Protein AF-A0A960DZ73-F1 (afdb_monomer_lite)

Radius of gyration: 16.52 Å; chains: 1; bounding box: 38×20×54 Å

Structure (mmCIF, N/CA/C/O backbone):
data_AF-A0A960DZ73-F1
#
_entry.id   AF-A0A960DZ73-F1
#
loop_
_atom_site.group_PDB
_atom_site.id
_atom_site.type_symbol
_atom_site.label_atom_id
_atom_site.label_alt_id
_atom_site.label_comp_id
_atom_site.label_asym_id
_atom_site.label_entity_id
_atom_site.label_seq_id
_atom_site.pdbx_PDB_ins_code
_atom_site.Cartn_x
_atom_site.Cartn_y
_atom_site.Cartn_z
_atom_site.occupancy
_atom_site.B_iso_or_equiv
_atom_site.auth_seq_id
_atom_site.auth_comp_id
_atom_site.auth_asym_id
_atom_site.auth_atom_id
_atom_site.pdbx_PDB_model_num
ATOM 1 N N . THR A 1 1 ? -20.148 3.218 30.168 1.00 50.28 1 THR A N 1
ATOM 2 C CA . THR A 1 1 ? -19.243 2.106 29.812 1.00 50.28 1 THR A CA 1
ATOM 3 C C . THR A 1 1 ? -18.186 2.668 28.894 1.00 50.28 1 THR A C 1
ATOM 5 O O . THR A 1 1 ? -18.535 3.150 27.827 1.00 50.28 1 THR A O 1
ATOM 8 N N . THR A 1 2 ? -16.930 2.729 29.330 1.00 47.78 2 THR A N 1
ATOM 9 C CA . THR A 1 2 ? -15.807 3.063 28.445 1.00 47.78 2 THR A CA 1
ATOM 10 C C . THR A 1 2 ? -15.662 1.924 27.443 1.00 47.78 2 THR A C 1
ATOM 12 O O . THR A 1 2 ? -15.436 0.783 27.838 1.00 47.78 2 THR A O 1
ATOM 15 N N . ILE A 1 3 ? -15.880 2.211 26.160 1.00 55.31 3 ILE A N 1
ATOM 16 C CA . ILE A 1 3 ? -15.595 1.252 25.091 1.00 55.31 3 ILE A CA 1
ATOM 17 C C . ILE A 1 3 ? -14.068 1.103 25.062 1.00 55.31 3 ILE A C 1
ATOM 19 O O . ILE A 1 3 ? -13.383 2.130 25.042 1.00 55.31 3 ILE A O 1
ATOM 23 N N . PRO A 1 4 ? -13.520 -0.122 25.140 1.00 58.34 4 PRO A N 1
ATOM 24 C CA . PRO A 1 4 ? -12.083 -0.312 25.029 1.00 58.34 4 PRO A CA 1
ATOM 25 C C . PRO A 1 4 ? -11.603 0.249 23.691 1.00 58.34 4 PRO A C 1
ATOM 27 O O . PRO A 1 4 ? -12.307 0.177 22.682 1.00 58.34 4 PRO A O 1
ATOM 30 N N . ALA A 1 5 ? -10.411 0.836 23.697 1.00 58.94 5 ALA A N 1
ATOM 31 C CA . ALA A 1 5 ? -9.802 1.312 22.472 1.00 58.94 5 ALA A CA 1
ATOM 32 C C . ALA A 1 5 ? -9.694 0.169 21.446 1.00 58.94 5 ALA A C 1
ATOM 34 O O . ALA A 1 5 ? -9.323 -0.940 21.838 1.00 58.94 5 ALA A O 1
ATOM 35 N N . PRO A 1 6 ? -9.997 0.414 20.158 1.00 60.09 6 PRO A N 1
ATOM 36 C CA . PRO A 1 6 ? -9.902 -0.625 19.143 1.00 60.09 6 PRO A CA 1
ATOM 37 C C . PRO A 1 6 ? -8.455 -1.112 19.046 1.00 60.09 6 PRO A C 1
ATOM 39 O O . PRO A 1 6 ? -7.539 -0.309 18.858 1.00 60.09 6 PRO A O 1
ATOM 42 N N . SER A 1 7 ? -8.253 -2.423 19.175 1.00 70.56 7 SER A N 1
ATOM 43 C CA . SER A 1 7 ? -6.958 -3.052 18.926 1.00 70.56 7 SER A CA 1
ATOM 44 C C . SER A 1 7 ? -6.949 -3.658 17.523 1.00 70.56 7 SER A C 1
ATOM 46 O O . SER A 1 7 ? -7.943 -4.233 17.075 1.00 70.56 7 SER A O 1
ATOM 48 N N . VAL A 1 8 ? -5.857 -3.467 16.782 1.00 70.31 8 VAL A N 1
ATOM 49 C CA . VAL A 1 8 ? -5.713 -3.987 15.415 1.00 70.31 8 VAL A CA 1
ATOM 50 C C . VAL A 1 8 ? -5.321 -5.460 15.489 1.00 70.31 8 VAL A C 1
ATOM 52 O O . VAL A 1 8 ? -4.366 -5.814 16.177 1.00 70.31 8 VAL A O 1
ATOM 55 N N . VAL A 1 9 ? -6.020 -6.315 14.741 1.00 70.44 9 VAL A N 1
ATOM 56 C CA . VAL A 1 9 ? -5.673 -7.742 14.617 1.00 70.44 9 VAL A CA 1
ATOM 57 C C . VAL A 1 9 ? -5.092 -8.072 13.251 1.00 70.44 9 VAL A C 1
ATOM 59 O O . VAL A 1 9 ? -4.248 -8.960 13.144 1.00 70.44 9 VAL A O 1
ATOM 62 N N . SER A 1 10 ? -5.493 -7.353 12.201 1.00 78.25 10 SER A N 1
ATOM 63 C CA . SER A 1 10 ? -4.891 -7.529 10.881 1.00 78.25 10 SER A CA 1
ATOM 64 C C . SER A 1 10 ? -4.949 -6.265 10.034 1.00 78.25 10 SER A C 1
ATOM 66 O O . SER A 1 10 ? -5.904 -5.490 10.095 1.00 78.25 10 SER A O 1
ATOM 68 N N . ALA A 1 11 ? -3.943 -6.112 9.178 1.00 81.44 11 ALA A N 1
ATOM 69 C CA . ALA A 1 11 ? -4.000 -5.255 8.009 1.00 81.44 11 ALA A CA 1
ATOM 70 C C . ALA A 1 11 ? -3.641 -6.086 6.781 1.00 81.44 11 ALA A C 1
ATOM 72 O O . ALA A 1 11 ? -2.625 -6.775 6.761 1.00 81.44 11 ALA A O 1
ATOM 73 N N . THR A 1 12 ? -4.517 -6.067 5.782 1.00 86.31 12 THR A N 1
ATOM 74 C CA . THR A 1 12 ? -4.390 -6.903 4.587 1.00 86.31 12 THR A CA 1
ATOM 75 C C . THR A 1 12 ? -4.250 -6.019 3.369 1.00 86.31 12 THR A C 1
ATOM 77 O O . THR A 1 12 ? -5.137 -5.210 3.097 1.00 86.31 12 THR A O 1
ATOM 80 N N . LEU A 1 13 ? -3.168 -6.211 2.621 1.00 84.56 1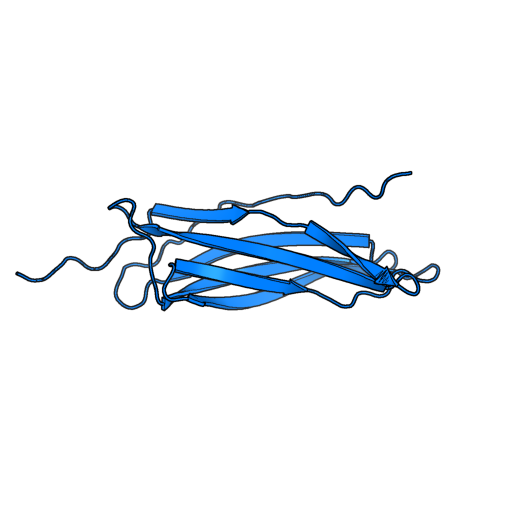3 LEU A N 1
ATOM 81 C CA . LEU A 1 13 ? -3.040 -5.702 1.266 1.00 84.56 13 LEU A CA 1
ATOM 82 C C . LEU A 1 13 ? -3.728 -6.671 0.307 1.00 84.56 13 LEU A C 1
ATOM 84 O O . LEU A 1 13 ? -3.427 -7.864 0.295 1.00 84.56 13 LEU A O 1
ATOM 88 N N . TYR A 1 14 ? -4.658 -6.166 -0.492 1.00 82.75 14 TYR A N 1
ATOM 89 C CA . TYR A 1 14 ? -5.392 -6.956 -1.467 1.00 82.75 14 TYR A CA 1
ATOM 90 C C . TYR A 1 14 ? -5.568 -6.179 -2.771 1.00 82.75 14 TYR A C 1
ATOM 92 O O . TYR A 1 14 ? -5.483 -4.952 -2.806 1.00 82.75 14 TYR A O 1
ATOM 100 N N . ASN A 1 15 ? -5.800 -6.915 -3.861 1.00 82.50 15 ASN A N 1
ATOM 101 C CA . ASN A 1 15 ? -6.079 -6.340 -5.176 1.00 82.50 15 ASN A CA 1
ATOM 102 C C . ASN A 1 15 ? -4.962 -5.417 -5.715 1.00 82.50 15 ASN A C 1
ATOM 104 O O . ASN A 1 15 ? -5.259 -4.400 -6.335 1.00 82.50 15 ASN A O 1
ATOM 108 N N . LEU A 1 16 ? -3.681 -5.757 -5.494 1.00 83.50 16 LEU A N 1
ATOM 109 C CA . LEU A 1 16 ? -2.595 -5.078 -6.208 1.00 83.50 16 LEU A CA 1
ATOM 110 C C . LEU A 1 16 ? -2.664 -5.460 -7.686 1.00 83.50 16 LEU A C 1
ATOM 112 O O . LEU A 1 16 ? -2.310 -6.574 -8.071 1.00 83.50 16 LEU A O 1
ATOM 116 N N . VAL A 1 17 ? -3.121 -4.519 -8.499 1.00 84.94 17 VAL A N 1
ATOM 117 C CA . VAL A 1 17 ? -3.281 -4.674 -9.943 1.00 84.94 17 VAL A CA 1
ATOM 118 C C . VAL A 1 17 ? -2.493 -3.598 -10.667 1.00 84.94 17 VAL A C 1
ATOM 120 O O . VAL A 1 17 ? -2.312 -2.493 -10.163 1.00 84.94 17 VAL A O 1
ATOM 123 N N . THR A 1 18 ? -2.044 -3.917 -11.874 1.00 84.31 18 THR A N 1
ATOM 124 C CA . THR A 1 18 ? -1.398 -2.952 -12.772 1.00 84.31 18 THR A CA 1
ATOM 125 C C . THR A 1 18 ? -2.271 -2.736 -13.993 1.00 84.31 18 THR A C 1
ATOM 127 O O . THR A 1 18 ? -3.024 -3.630 -14.381 1.00 84.31 18 THR A O 1
ATOM 130 N N . TYR A 1 19 ? -2.166 -1.564 -14.600 1.00 85.38 19 TYR A N 1
ATOM 131 C CA . TYR A 1 19 ? -2.870 -1.248 -15.831 1.00 85.38 19 TYR A CA 1
ATOM 132 C C . TYR A 1 19 ? -2.003 -0.364 -16.724 1.00 85.38 19 TYR A C 1
ATOM 134 O O . TYR A 1 19 ? -1.284 0.516 -16.246 1.00 85.38 19 TYR A O 1
ATOM 142 N N . ASP A 1 20 ? -2.074 -0.632 -18.025 1.00 83.81 20 ASP A N 1
ATOM 143 C CA . ASP A 1 20 ? -1.453 0.175 -19.073 1.00 83.81 20 ASP A CA 1
ATOM 144 C C . ASP A 1 20 ? -2.320 1.419 -19.300 1.00 83.81 20 ASP A C 1
ATOM 146 O O . ASP A 1 20 ? -3.510 1.311 -19.604 1.00 83.81 20 ASP A O 1
ATOM 150 N N . SER A 1 21 ? -1.740 2.602 -19.108 1.00 79.75 21 SER A N 1
ATOM 151 C CA . SER A 1 21 ? -2.408 3.882 -19.359 1.00 79.75 21 SER A CA 1
ATOM 152 C C . SER A 1 21 ? -2.239 4.359 -20.807 1.00 79.75 21 SER A C 1
ATOM 154 O O . SER A 1 21 ? -2.689 5.451 -21.160 1.00 79.75 21 SER A O 1
ATOM 156 N N . GLY A 1 22 ? -1.643 3.527 -21.664 1.00 73.94 22 GLY A N 1
ATOM 157 C CA . GLY A 1 22 ? -1.298 3.833 -23.041 1.00 73.94 22 GLY A CA 1
ATOM 158 C C . GLY A 1 22 ? 0.125 4.371 -23.160 1.00 73.94 22 GLY A C 1
ATOM 159 O O . GLY A 1 22 ? 0.764 4.771 -22.190 1.00 73.94 22 GLY A O 1
ATOM 160 N N . TYR A 1 23 ? 0.650 4.376 -24.387 1.00 80.25 23 TYR A N 1
ATOM 161 C CA . TYR A 1 23 ? 2.004 4.866 -24.689 1.00 80.25 23 TYR A CA 1
ATOM 162 C C . TYR A 1 23 ? 3.123 4.194 -23.869 1.00 80.25 23 TYR A C 1
ATOM 164 O O . TYR A 1 23 ? 4.186 4.782 -23.691 1.00 80.25 23 TYR A O 1
ATOM 172 N N . ARG A 1 24 ? 2.915 2.941 -23.426 1.00 78.62 24 ARG A N 1
ATOM 173 C CA . ARG A 1 24 ? 3.864 2.163 -22.601 1.00 78.62 24 ARG A CA 1
ATOM 174 C C . ARG A 1 24 ? 4.128 2.786 -21.225 1.00 78.62 24 ARG A C 1
ATOM 176 O O . ARG A 1 24 ? 5.170 2.529 -20.623 1.00 78.62 24 ARG A O 1
ATOM 183 N N . VAL A 1 25 ? 3.184 3.581 -20.735 1.00 84.12 25 VAL A N 1
ATOM 184 C CA . VAL A 1 25 ? 3.129 4.070 -19.360 1.00 84.12 25 VAL A CA 1
ATOM 185 C C . VAL A 1 25 ? 2.174 3.170 -18.588 1.00 84.12 25 VAL A C 1
ATOM 187 O O . VAL A 1 25 ? 1.155 2.737 -19.116 1.00 84.12 25 VAL A O 1
ATOM 190 N N . TRP A 1 26 ? 2.500 2.857 -17.339 1.00 87.38 26 TRP A N 1
ATOM 191 C CA . TRP A 1 26 ? 1.638 2.015 -16.515 1.00 87.38 26 TRP A CA 1
ATOM 192 C C . TRP A 1 26 ? 1.481 2.576 -15.109 1.00 87.38 26 TRP A C 1
ATOM 194 O O . TRP A 1 26 ? 2.287 3.372 -14.627 1.00 87.38 26 TRP A O 1
ATOM 204 N N . SER A 1 27 ? 0.420 2.145 -14.446 1.00 90.44 27 SER A N 1
ATOM 205 C CA . SER A 1 27 ? 0.116 2.482 -13.060 1.00 90.44 27 SER A CA 1
ATOM 206 C C . SER A 1 27 ? -0.264 1.226 -12.293 1.00 90.44 27 SER A C 1
ATOM 208 O O . SER A 1 27 ? -0.564 0.186 -12.885 1.00 90.44 27 SER A O 1
ATOM 210 N N . ALA A 1 28 ? -0.258 1.326 -10.968 1.00 89.19 28 ALA A N 1
ATOM 211 C CA . ALA A 1 28 ? -0.783 0.284 -10.102 1.00 89.19 28 ALA A CA 1
ATOM 212 C C . ALA A 1 28 ? -1.862 0.836 -9.180 1.00 89.19 28 ALA A C 1
ATOM 214 O O . ALA A 1 28 ? -1.836 2.013 -8.820 1.00 89.19 28 ALA A O 1
ATOM 215 N N . ARG A 1 29 ? -2.787 -0.028 -8.777 1.00 92.38 29 ARG A N 1
ATOM 216 C CA . ARG A 1 29 ? -3.765 0.257 -7.733 1.00 92.38 29 ARG A CA 1
ATOM 217 C C . ARG A 1 29 ? -3.711 -0.845 -6.693 1.00 92.38 29 ARG A C 1
ATOM 219 O O . ARG A 1 29 ? -3.573 -2.005 -7.064 1.00 92.38 29 ARG A O 1
ATOM 226 N N . ALA A 1 30 ? -3.791 -0.485 -5.420 1.00 90.75 30 ALA A N 1
ATOM 227 C CA . ALA A 1 30 ? -3.849 -1.436 -4.319 1.00 90.75 30 ALA A CA 1
ATOM 228 C C . ALA A 1 30 ? -4.882 -0.990 -3.298 1.00 90.75 30 ALA A C 1
ATOM 230 O O . ALA A 1 30 ? -5.074 0.208 -3.079 1.00 90.75 30 ALA A O 1
ATOM 231 N N . ASN A 1 31 ? -5.495 -1.963 -2.635 1.00 93.25 31 ASN A N 1
ATOM 232 C CA . ASN A 1 31 ? -6.393 -1.707 -1.530 1.00 93.25 31 ASN A CA 1
ATOM 233 C C . ASN A 1 31 ? -5.817 -2.304 -0.249 1.00 93.25 31 ASN A C 1
ATOM 235 O O . ASN A 1 31 ? -5.234 -3.389 -0.247 1.00 93.25 31 ASN A O 1
ATOM 239 N N . ILE A 1 32 ? -5.976 -1.585 0.855 1.00 91.94 32 ILE A N 1
ATOM 240 C CA . ILE A 1 32 ? -5.617 -2.069 2.188 1.00 91.94 32 ILE A CA 1
ATOM 241 C C . ILE A 1 32 ? -6.879 -2.067 3.033 1.00 91.94 32 ILE A C 1
ATOM 243 O O . ILE A 1 32 ? -7.652 -1.117 2.979 1.00 91.94 32 ILE A O 1
ATOM 247 N N . ARG A 1 33 ? -7.095 -3.123 3.814 1.00 92.50 33 ARG A N 1
ATOM 248 C CA . ARG A 1 33 ? -8.159 -3.188 4.823 1.00 92.50 33 ARG A CA 1
ATOM 249 C C . ARG A 1 33 ? -7.546 -3.389 6.195 1.00 92.50 33 ARG A C 1
ATOM 251 O O . ARG A 1 33 ? -6.720 -4.288 6.355 1.00 92.50 33 ARG A O 1
ATOM 258 N N . VAL A 1 34 ? -8.001 -2.616 7.178 1.00 89.75 34 VAL A N 1
ATOM 259 C CA . VAL A 1 34 ? -7.602 -2.756 8.585 1.00 89.75 34 VAL A CA 1
ATOM 260 C C . VAL A 1 34 ? -8.777 -3.290 9.399 1.00 89.75 34 VAL A C 1
ATOM 262 O O . VAL A 1 34 ? -9.868 -2.718 9.393 1.00 89.75 34 VAL A O 1
ATOM 265 N N . THR A 1 35 ? -8.551 -4.398 10.103 1.00 87.00 35 THR A N 1
ATOM 266 C CA . THR A 1 35 ? -9.568 -5.087 10.908 1.00 87.00 35 THR A CA 1
ATOM 267 C C . THR A 1 35 ? -9.122 -5.171 12.363 1.00 87.00 35 THR A C 1
ATOM 269 O O . THR A 1 35 ? -7.982 -5.548 12.659 1.00 87.00 35 THR A O 1
ATOM 272 N N . GLY A 1 36 ? -10.031 -4.825 13.270 1.00 83.50 36 GLY A N 1
ATOM 273 C CA . GLY A 1 36 ? -9.827 -4.914 14.708 1.00 83.50 36 GLY A CA 1
ATOM 274 C C . GLY A 1 36 ? -10.121 -6.292 15.295 1.00 83.50 36 GLY A C 1
ATOM 275 O O . GLY A 1 36 ? -10.610 -7.195 14.620 1.00 83.50 36 GLY A O 1
ATOM 276 N N . ASP A 1 37 ? -9.849 -6.432 16.585 1.00 76.88 37 ASP A N 1
ATOM 277 C CA . ASP A 1 37 ? -10.114 -7.615 17.420 1.00 76.88 37 ASP A CA 1
ATOM 278 C C . ASP A 1 37 ? -11.558 -8.116 17.430 1.00 76.88 37 ASP A C 1
ATOM 280 O O . ASP A 1 37 ? -11.805 -9.319 17.493 1.00 76.88 37 ASP A O 1
ATOM 284 N N . THR A 1 38 ? -12.517 -7.209 17.311 1.00 80.62 38 THR A N 1
ATOM 285 C CA . THR A 1 38 ? -13.946 -7.531 17.216 1.00 80.62 38 THR A CA 1
ATOM 286 C C . THR A 1 38 ? -14.377 -7.977 15.815 1.00 80.62 38 THR A C 1
ATOM 288 O O . THR A 1 38 ? -15.561 -8.214 15.582 1.00 80.62 38 THR A O 1
ATOM 291 N N . GLY A 1 39 ? -13.445 -8.062 14.857 1.00 80.62 39 GLY A N 1
ATOM 292 C CA . GLY A 1 39 ? -13.734 -8.315 13.442 1.00 80.62 39 GLY A CA 1
ATOM 293 C C . GLY A 1 39 ? -14.311 -7.101 12.703 1.00 80.62 39 GLY A C 1
ATOM 294 O O . GLY A 1 39 ? -14.541 -7.168 11.495 1.00 80.62 39 GLY A O 1
ATOM 295 N N . GLY A 1 40 ? -14.535 -5.988 13.409 1.00 88.56 40 GLY A N 1
ATOM 296 C CA . GLY A 1 40 ? -14.945 -4.716 12.829 1.00 88.56 40 GLY A CA 1
ATOM 297 C C . GLY A 1 40 ? -13.817 -4.054 12.040 1.00 88.56 40 GLY A C 1
ATOM 298 O O . GLY A 1 40 ? -12.633 -4.243 12.326 1.00 88.56 40 GLY A O 1
ATOM 299 N N . ARG A 1 41 ? -14.186 -3.256 11.040 1.00 91.38 41 ARG A N 1
ATOM 300 C CA . ARG A 1 41 ? -13.234 -2.434 10.284 1.00 91.38 41 ARG A CA 1
ATOM 301 C C . ARG A 1 41 ? -12.901 -1.176 11.084 1.00 91.38 41 ARG A C 1
ATOM 303 O O . ARG A 1 41 ? -13.779 -0.643 11.761 1.00 91.38 41 ARG A O 1
ATOM 310 N N . ILE A 1 42 ? -11.649 -0.726 11.036 1.00 88.62 42 ILE A N 1
ATOM 311 C CA . ILE A 1 42 ? -11.191 0.421 11.833 1.00 88.62 42 ILE A CA 1
ATOM 312 C C . ILE A 1 42 ? -11.079 1.648 10.935 1.00 88.62 42 ILE A C 1
ATOM 314 O O . ILE A 1 42 ? -10.199 1.696 10.085 1.00 88.62 42 ILE A O 1
ATOM 318 N N . GLU A 1 43 ? -11.942 2.636 11.152 1.00 92.25 43 GLU A N 1
ATOM 319 C CA . GLU A 1 43 ? -11.832 3.970 10.556 1.00 92.25 43 GLU A CA 1
ATOM 320 C C . GLU A 1 43 ? -10.689 4.776 11.199 1.00 92.25 43 GLU A C 1
ATOM 322 O O . GLU A 1 43 ? -10.412 4.659 12.397 1.00 92.25 43 GLU A O 1
ATOM 327 N N . GLY A 1 44 ? -10.028 5.624 10.405 1.00 91.31 44 GLY A N 1
ATOM 328 C CA . GLY A 1 44 ? -8.998 6.548 10.879 1.00 91.31 44 GLY A CA 1
ATOM 329 C C . GLY A 1 44 ? -7.649 5.931 11.284 1.00 91.31 44 GLY A C 1
ATOM 330 O O . GLY A 1 44 ? -6.783 6.672 11.753 1.00 91.31 44 GLY A O 1
ATOM 331 N N . ALA A 1 45 ? -7.432 4.624 11.119 1.00 89.94 45 ALA A N 1
ATOM 332 C CA . ALA A 1 45 ? -6.145 3.989 11.386 1.00 89.94 45 ALA A CA 1
ATOM 333 C C . ALA A 1 45 ? -5.068 4.474 10.408 1.00 89.94 45 ALA A C 1
ATOM 335 O O . ALA A 1 45 ? -5.265 4.470 9.194 1.00 89.94 45 ALA A O 1
ATOM 336 N N . TRP A 1 46 ? -3.914 4.858 10.948 1.00 91.75 46 TRP A N 1
ATOM 337 C CA . TRP A 1 46 ? -2.724 5.215 10.188 1.00 91.75 46 TRP A CA 1
ATOM 338 C C . TRP A 1 46 ? -1.926 3.964 9.835 1.00 91.75 46 TRP A C 1
ATOM 340 O O . TRP A 1 46 ? -1.637 3.150 10.701 1.00 91.75 46 TRP A O 1
ATOM 350 N N . VAL A 1 47 ? -1.541 3.807 8.576 1.00 90.19 47 VAL A N 1
ATOM 351 C CA . VAL A 1 47 ? -0.796 2.662 8.051 1.00 90.19 47 VAL A CA 1
ATOM 352 C C . VAL A 1 47 ? 0.500 3.164 7.429 1.00 90.19 47 VAL A C 1
ATOM 354 O O . VAL A 1 47 ? 0.461 3.970 6.500 1.00 90.19 47 VAL A O 1
ATOM 357 N N . LEU A 1 48 ? 1.643 2.683 7.922 1.00 89.38 48 LEU A N 1
ATOM 358 C CA . LEU A 1 48 ? 2.945 2.924 7.306 1.00 89.38 48 LEU A CA 1
ATOM 359 C C . LEU A 1 48 ? 3.176 1.879 6.220 1.00 89.38 48 LEU A C 1
ATOM 361 O O . LEU A 1 48 ? 3.323 0.692 6.525 1.00 89.38 48 LEU A O 1
ATOM 365 N N . LEU A 1 49 ? 3.256 2.325 4.973 1.00 90.44 49 LEU A N 1
ATOM 366 C CA . LEU A 1 49 ? 3.482 1.477 3.811 1.00 90.44 49 LEU A CA 1
ATOM 367 C C . LEU A 1 49 ? 4.851 1.784 3.195 1.00 90.44 49 LEU A C 1
ATOM 369 O O . LEU A 1 49 ? 5.151 2.942 2.908 1.00 90.44 49 LEU A O 1
ATOM 373 N N . THR A 1 50 ? 5.664 0.754 2.951 1.00 89.75 50 THR A N 1
ATOM 374 C CA . THR A 1 50 ? 6.805 0.867 2.034 1.00 89.75 50 THR A CA 1
ATOM 375 C C . THR A 1 50 ? 6.379 0.475 0.630 1.00 89.75 50 THR A C 1
ATOM 377 O O . THR A 1 50 ? 5.866 -0.624 0.417 1.00 89.75 50 THR A O 1
ATOM 380 N N . THR A 1 51 ? 6.660 1.342 -0.335 1.00 90.94 51 THR A N 1
ATOM 381 C CA . THR A 1 51 ? 6.507 1.062 -1.762 1.00 90.94 51 THR A CA 1
ATOM 382 C C . THR A 1 51 ? 7.873 0.856 -2.384 1.00 90.94 51 THR A C 1
ATOM 384 O O . THR A 1 51 ? 8.720 1.737 -2.302 1.00 90.94 51 THR A O 1
ATOM 387 N N . TYR A 1 52 ? 8.085 -0.279 -3.040 1.00 90.69 52 TYR A N 1
ATOM 388 C CA . TYR A 1 52 ? 9.283 -0.565 -3.816 1.00 90.69 52 TYR A CA 1
ATOM 389 C C . TYR A 1 52 ? 8.942 -0.650 -5.296 1.00 90.69 52 TYR A C 1
ATOM 391 O O . TYR A 1 52 ? 8.076 -1.426 -5.688 1.00 90.69 52 TYR A O 1
ATOM 399 N N . VAL A 1 53 ? 9.663 0.080 -6.140 1.00 90.69 53 VAL A N 1
ATOM 400 C CA . VAL A 1 53 ? 9.508 0.016 -7.597 1.00 90.69 53 VAL A CA 1
ATOM 401 C C . VAL A 1 53 ? 10.834 -0.398 -8.221 1.00 90.69 53 VAL A C 1
ATOM 403 O O . VAL A 1 53 ? 11.884 0.150 -7.889 1.00 90.69 53 VAL A O 1
ATOM 406 N N . TYR A 1 54 ? 10.810 -1.389 -9.111 1.00 89.94 54 TYR A N 1
ATOM 407 C CA . TYR A 1 54 ? 12.010 -1.866 -9.794 1.00 89.94 54 TYR A CA 1
ATOM 408 C C . TYR A 1 54 ? 12.238 -1.098 -11.095 1.00 89.94 54 TYR A C 1
ATOM 410 O O . TYR A 1 54 ? 11.428 -1.191 -12.025 1.00 89.94 54 TYR A O 1
ATOM 418 N N . HIS A 1 55 ? 13.375 -0.413 -11.172 1.00 90.75 55 HIS A N 1
ATOM 419 C CA . HIS A 1 55 ? 13.891 0.240 -12.368 1.00 90.75 55 HIS A CA 1
ATOM 420 C C . HIS A 1 55 ? 15.059 -0.569 -12.949 1.00 90.75 55 HIS A C 1
ATOM 422 O O . HIS A 1 55 ? 16.007 -0.893 -12.234 1.00 90.75 55 HIS A O 1
ATOM 428 N N . THR A 1 56 ? 15.050 -0.865 -14.252 1.00 87.25 56 THR A N 1
ATOM 429 C CA . THR A 1 56 ? 16.056 -1.749 -14.882 1.00 87.25 56 THR A CA 1
ATOM 430 C C . THR A 1 56 ? 17.500 -1.256 -14.762 1.00 87.25 56 THR A C 1
ATOM 432 O O . THR A 1 56 ? 18.414 -2.070 -14.833 1.00 87.25 56 THR A O 1
ATOM 435 N N . GLN A 1 57 ? 17.722 0.050 -14.570 1.00 91.56 57 GLN A N 1
ATOM 436 C CA . GLN A 1 57 ? 19.062 0.617 -14.364 1.00 91.56 57 GLN A CA 1
ATOM 437 C C . GLN A 1 57 ? 19.505 0.643 -12.901 1.00 91.56 57 GLN A C 1
ATOM 439 O O . GLN A 1 57 ? 20.686 0.488 -12.611 1.00 91.56 57 GLN A O 1
ATOM 444 N N . TYR A 1 58 ? 18.568 0.929 -11.996 1.00 90.00 58 TYR A N 1
ATOM 445 C CA . TYR A 1 58 ? 18.878 1.342 -10.623 1.00 90.00 58 TYR A CA 1
ATOM 446 C C . TYR A 1 58 ? 18.464 0.295 -9.587 1.00 90.00 58 TYR A C 1
ATOM 448 O O . TYR A 1 58 ? 18.754 0.454 -8.406 1.00 90.00 58 TYR A O 1
ATOM 456 N N . GLY A 1 59 ? 17.807 -0.785 -10.017 1.00 92.44 59 GLY A N 1
ATOM 457 C CA . GLY A 1 59 ? 17.274 -1.803 -9.127 1.00 92.44 59 GLY A CA 1
ATOM 458 C C . GLY A 1 59 ? 16.008 -1.336 -8.410 1.00 92.44 59 GLY A C 1
ATOM 459 O O . GLY A 1 59 ? 15.206 -0.580 -8.960 1.00 92.44 59 GLY A O 1
ATOM 460 N N . TRP A 1 60 ? 15.814 -1.829 -7.188 1.00 90.81 60 TRP A N 1
ATOM 461 C CA . TRP A 1 60 ? 14.673 -1.475 -6.346 1.00 90.81 60 TRP A CA 1
ATOM 462 C C . TRP A 1 60 ? 14.847 -0.092 -5.718 1.00 90.81 60 TRP A C 1
ATOM 464 O O . TRP A 1 60 ? 15.848 0.178 -5.059 1.00 90.81 60 TRP A O 1
ATOM 474 N N . GLN A 1 61 ? 13.839 0.758 -5.884 1.00 91.19 61 GLN A N 1
ATOM 475 C CA . GLN A 1 61 ? 13.733 2.071 -5.252 1.00 91.19 61 GLN A CA 1
ATOM 476 C C . GLN A 1 61 ? 12.580 2.036 -4.249 1.00 91.19 61 GLN A C 1
ATOM 478 O O . GLN A 1 61 ? 11.476 1.668 -4.635 1.00 91.19 61 GLN A O 1
ATOM 483 N N . GLY A 1 62 ? 12.843 2.370 -2.982 1.00 89.06 62 GLY A N 1
ATOM 484 C CA . GLY A 1 62 ? 11.863 2.315 -1.892 1.00 89.06 62 GLY A CA 1
ATOM 485 C C . GLY A 1 62 ? 11.435 3.701 -1.398 1.00 89.06 62 GLY A C 1
ATOM 486 O O . GLY A 1 62 ? 12.289 4.573 -1.247 1.00 89.06 62 GLY A O 1
ATOM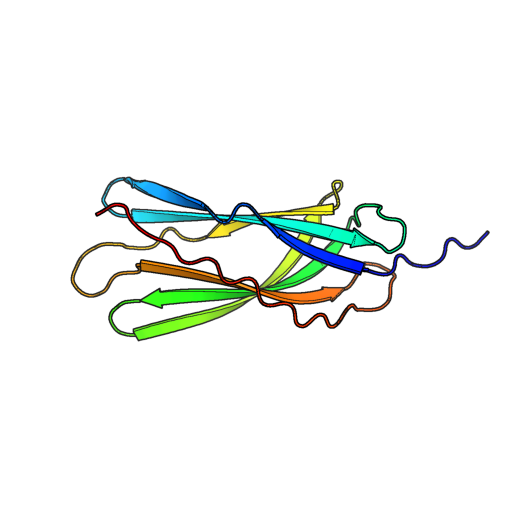 487 N N . SER A 1 63 ? 10.151 3.890 -1.092 1.00 91.38 63 SER A N 1
ATOM 488 C CA . SER A 1 63 ? 9.621 5.038 -0.336 1.00 91.38 63 SER A CA 1
ATOM 489 C C . SER A 1 63 ? 8.760 4.562 0.831 1.00 91.38 63 SER A C 1
ATOM 491 O O . SER A 1 63 ? 8.173 3.486 0.759 1.00 91.38 63 SER A O 1
ATOM 493 N N . ASN A 1 64 ? 8.700 5.352 1.904 1.00 91.06 64 ASN A N 1
ATOM 494 C CA . ASN A 1 64 ? 7.876 5.084 3.081 1.00 91.06 64 ASN A CA 1
ATOM 495 C C . ASN A 1 64 ? 6.866 6.208 3.250 1.00 91.06 64 ASN A C 1
ATOM 497 O O . ASN A 1 64 ? 7.273 7.352 3.441 1.00 91.06 64 ASN A O 1
ATOM 501 N N . ASP A 1 65 ? 5.583 5.867 3.262 1.00 94.19 65 ASP A N 1
ATOM 502 C CA . ASP A 1 65 ? 4.500 6.841 3.324 1.00 94.19 65 ASP A CA 1
ATOM 503 C C . ASP A 1 65 ? 3.412 6.383 4.305 1.00 94.19 65 ASP A C 1
ATOM 505 O O . ASP A 1 65 ? 3.159 5.186 4.478 1.00 94.19 65 ASP A O 1
ATOM 509 N N . TRP A 1 66 ? 2.792 7.350 4.983 1.00 93.12 66 TRP A N 1
ATOM 510 C CA . TRP A 1 66 ? 1.681 7.116 5.903 1.00 93.12 66 TRP A CA 1
ATOM 511 C C . TRP A 1 66 ? 0.351 7.383 5.206 1.00 93.12 66 TRP A C 1
ATOM 513 O O . TRP A 1 66 ? 0.152 8.441 4.612 1.00 93.12 66 TRP A O 1
ATOM 523 N N . TYR A 1 67 ? -0.580 6.448 5.352 1.00 94.31 67 TYR A N 1
ATOM 524 C CA . TYR A 1 67 ? -1.930 6.537 4.806 1.00 94.31 67 TYR A CA 1
ATOM 525 C C . TYR A 1 67 ? -2.958 6.323 5.907 1.00 94.31 67 TYR A C 1
ATOM 527 O O . TYR A 1 67 ? -2.667 5.653 6.892 1.00 94.31 67 TYR A O 1
ATOM 535 N N . GLN A 1 68 ? -4.159 6.868 5.744 1.00 95.31 68 GLN A N 1
ATOM 536 C CA . GLN A 1 68 ? -5.225 6.732 6.730 1.00 95.31 68 GLN A CA 1
ATOM 537 C C . GLN A 1 68 ? -6.424 6.001 6.126 1.00 95.31 68 GLN A C 1
ATOM 539 O O . GLN A 1 68 ? -6.813 6.288 4.996 1.00 95.31 68 GLN A O 1
ATOM 544 N N . THR A 1 69 ? -7.000 5.057 6.870 1.00 95.44 69 THR A N 1
ATOM 545 C CA . THR A 1 69 ? -8.224 4.354 6.463 1.00 95.44 69 THR A CA 1
ATOM 546 C C . THR A 1 69 ? -9.440 5.275 6.464 1.00 95.44 69 THR A C 1
ATOM 548 O O . THR A 1 69 ? -9.620 6.063 7.397 1.00 95.44 69 THR A O 1
ATOM 551 N N . ASP A 1 70 ? -10.310 5.100 5.476 1.00 96.69 70 ASP A N 1
ATOM 552 C CA . ASP A 1 70 ? -11.600 5.775 5.355 1.00 96.69 70 ASP A CA 1
ATOM 553 C C . ASP A 1 70 ? -12.661 5.243 6.345 1.00 96.69 70 ASP A C 1
ATOM 555 O O . ASP A 1 70 ? -12.385 4.405 7.209 1.00 96.69 70 ASP A O 1
ATOM 559 N N . SER A 1 71 ? -13.905 5.714 6.198 1.00 95.06 71 SER A N 1
ATOM 560 C CA . SER A 1 71 ? -15.060 5.278 7.005 1.00 95.06 71 SER A CA 1
ATOM 561 C C . SER A 1 71 ? -15.423 3.796 6.844 1.00 95.06 71 SER A C 1
ATOM 563 O O . SER A 1 71 ? -16.115 3.230 7.689 1.00 95.06 71 SER A O 1
ATOM 565 N N . ASN A 1 72 ? -14.931 3.134 5.795 1.00 95.38 72 ASN A N 1
ATOM 566 C CA . ASN A 1 72 ? -15.067 1.696 5.599 1.00 95.38 72 ASN A CA 1
ATOM 567 C C . ASN A 1 72 ? -13.869 0.918 6.157 1.00 95.38 72 ASN A C 1
ATOM 569 O O . ASN A 1 72 ? -13.818 -0.296 5.964 1.00 95.38 72 ASN A O 1
ATOM 573 N N . GLY A 1 73 ? -12.912 1.573 6.820 1.00 93.69 73 GLY A N 1
ATOM 574 C CA . GLY A 1 73 ? -11.672 0.971 7.307 1.00 93.69 73 GLY A CA 1
ATOM 575 C C . GLY A 1 73 ? -10.745 0.494 6.187 1.00 93.69 73 GLY A C 1
ATOM 576 O O . GLY A 1 73 ? -10.021 -0.496 6.354 1.00 93.69 73 GLY A O 1
ATOM 577 N N . GLU A 1 74 ? -10.805 1.156 5.030 1.00 96.00 74 GLU A N 1
ATOM 578 C CA . GLU A 1 74 ? -10.036 0.809 3.840 1.00 96.00 74 GLU A CA 1
ATOM 579 C C . GLU A 1 74 ? -9.192 1.983 3.332 1.00 96.00 74 GLU A C 1
ATOM 581 O O . GLU A 1 74 ? -9.456 3.148 3.614 1.00 96.00 74 GLU A O 1
ATOM 586 N N . ILE A 1 75 ? -8.133 1.663 2.593 1.00 95.56 75 ILE A N 1
ATOM 587 C CA . ILE A 1 75 ? -7.272 2.625 1.902 1.00 95.56 75 ILE A CA 1
ATOM 588 C C . ILE A 1 75 ? -7.253 2.226 0.432 1.00 95.56 75 ILE A C 1
ATOM 590 O O . ILE A 1 75 ? -7.038 1.055 0.111 1.00 95.56 75 ILE A O 1
ATOM 594 N N . ASP A 1 76 ? -7.460 3.195 -0.452 1.00 95.69 76 ASP A N 1
ATOM 595 C CA . ASP A 1 76 ? -7.365 3.029 -1.898 1.00 95.69 76 ASP A CA 1
ATOM 596 C C . ASP A 1 76 ? -6.172 3.826 -2.424 1.00 95.69 76 ASP A C 1
ATOM 598 O O . ASP A 1 76 ? -6.112 5.047 -2.279 1.00 95.69 76 ASP A O 1
ATOM 602 N N . LEU A 1 77 ? -5.195 3.120 -2.987 1.00 94.19 77 LEU A N 1
ATOM 603 C CA . LEU A 1 77 ? -3.905 3.684 -3.361 1.00 94.19 77 LEU A CA 1
ATOM 604 C C . LEU A 1 77 ? -3.694 3.571 -4.858 1.00 94.19 77 LEU A C 1
ATOM 606 O O . LEU A 1 77 ? -3.873 2.497 -5.429 1.00 94.19 77 LEU A O 1
ATOM 610 N N . GLN A 1 78 ? -3.236 4.661 -5.466 1.00 93.19 78 GLN A N 1
ATOM 611 C CA . GLN A 1 78 ? -2.773 4.688 -6.844 1.00 93.19 78 GLN A CA 1
ATOM 612 C C . GLN A 1 78 ? -1.279 5.013 -6.883 1.00 93.19 78 GLN A C 1
ATOM 614 O O . GLN A 1 78 ? -0.817 5.946 -6.229 1.00 93.19 78 GLN A O 1
ATOM 619 N N . PHE A 1 79 ? -0.543 4.255 -7.690 1.00 89.38 79 PHE A N 1
ATOM 620 C CA . PHE A 1 79 ? 0.895 4.385 -7.882 1.00 89.38 79 PHE A CA 1
ATOM 621 C C . PHE A 1 79 ? 1.236 4.650 -9.351 1.00 89.38 79 PHE A C 1
ATOM 623 O O . PHE A 1 79 ? 0.552 4.181 -10.270 1.00 89.38 79 PHE A O 1
ATOM 630 N N . GLY A 1 80 ? 2.330 5.377 -9.568 1.00 89.19 80 GLY A N 1
ATOM 631 C CA . GLY A 1 80 ? 2.735 5.864 -10.883 1.00 89.19 80 GLY A CA 1
ATOM 632 C C . GLY A 1 80 ? 2.086 7.211 -11.243 1.00 89.19 80 GLY A C 1
ATOM 633 O O . GLY A 1 80 ? 1.609 7.915 -10.353 1.00 89.19 80 GLY A O 1
ATOM 634 N N . PRO A 1 81 ? 2.055 7.590 -12.533 1.00 90.25 81 PRO A N 1
ATOM 635 C CA . PRO A 1 81 ? 2.487 6.800 -13.689 1.00 90.25 81 PRO A CA 1
ATOM 636 C C . PRO A 1 81 ? 3.977 6.438 -13.660 1.00 90.25 81 PRO A C 1
ATOM 638 O O . PRO A 1 81 ? 4.805 7.205 -13.175 1.00 90.25 81 PRO A O 1
ATOM 641 N N . TYR A 1 82 ? 4.309 5.269 -14.204 1.00 88.31 82 TYR A N 1
ATOM 642 C CA . TYR A 1 82 ? 5.673 4.779 -14.363 1.00 88.31 82 TYR A CA 1
ATOM 643 C C . TYR A 1 82 ? 6.029 4.641 -15.841 1.00 88.31 82 TYR A C 1
ATOM 645 O O . TYR A 1 82 ? 5.279 4.046 -16.618 1.00 88.31 82 TYR A O 1
ATOM 653 N N . ASP A 1 83 ? 7.195 5.167 -16.218 1.00 86.06 83 ASP A N 1
ATOM 654 C CA . ASP A 1 83 ? 7.708 5.037 -17.579 1.00 86.06 83 ASP A CA 1
ATOM 655 C C . ASP A 1 83 ? 8.202 3.603 -17.843 1.00 86.06 83 ASP A C 1
ATOM 657 O O .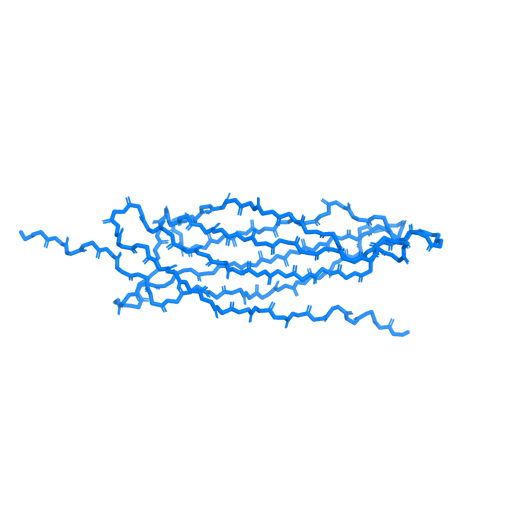 ASP A 1 83 ? 9.126 3.099 -17.193 1.00 86.06 83 ASP A O 1
ATOM 661 N N . GLY A 1 84 ? 7.555 2.932 -18.797 1.00 78.94 84 GLY A N 1
ATOM 662 C CA . GLY A 1 84 ? 7.910 1.607 -19.290 1.00 78.94 84 GLY A CA 1
ATOM 663 C C . GLY A 1 84 ? 8.819 1.621 -20.530 1.00 78.94 84 GLY A C 1
ATOM 664 O O . GLY A 1 84 ? 9.057 0.554 -21.107 1.00 78.94 84 GLY A O 1
ATOM 665 N N . TYR A 1 85 ? 9.311 2.780 -20.984 1.00 79.44 85 TYR A N 1
ATOM 666 C CA . TYR A 1 85 ? 10.037 2.933 -22.248 1.00 79.44 85 TYR A CA 1
ATOM 667 C C . TYR A 1 85 ? 11.565 2.784 -22.141 1.00 79.44 85 TYR A C 1
ATOM 669 O O . TYR A 1 85 ? 12.198 3.091 -21.138 1.00 79.44 85 TYR A O 1
ATOM 677 N N . GLY A 1 86 ? 12.191 2.328 -23.233 1.00 66.38 86 GLY A N 1
ATOM 678 C CA . GLY A 1 86 ? 13.651 2.282 -23.366 1.00 66.38 86 GLY A CA 1
ATOM 679 C C . GLY A 1 86 ? 14.355 1.242 -22.482 1.00 66.38 86 GLY A C 1
ATOM 680 O O . GLY A 1 86 ? 13.744 0.341 -21.900 1.00 66.38 86 GLY A O 1
ATOM 681 N N . SER A 1 87 ? 15.687 1.324 -22.431 1.00 75.19 87 SER A N 1
ATOM 682 C CA . SER A 1 87 ? 16.543 0.412 -21.648 1.00 75.19 87 SER A CA 1
ATOM 683 C C . SER A 1 87 ? 16.474 0.668 -20.137 1.00 75.19 87 SER A C 1
ATOM 685 O O . SER A 1 87 ? 16.871 -0.189 -19.345 1.00 75.19 87 SER A O 1
ATOM 687 N N . TYR A 1 88 ? 15.938 1.823 -19.747 1.00 80.94 88 TYR A N 1
ATOM 688 C CA . TYR A 1 88 ? 15.852 2.331 -18.385 1.00 80.94 88 TYR A CA 1
ATOM 689 C C . TYR A 1 88 ? 14.380 2.564 -18.061 1.00 80.94 88 TYR A C 1
ATOM 691 O O . TYR A 1 88 ? 13.841 3.630 -18.323 1.00 80.94 88 TYR A O 1
ATOM 699 N N . ARG A 1 89 ? 13.721 1.498 -17.601 1.00 82.06 89 ARG A N 1
ATOM 700 C CA . ARG A 1 89 ? 12.269 1.444 -17.434 1.00 82.06 89 ARG A CA 1
ATOM 701 C C . ARG A 1 89 ? 11.865 0.827 -16.113 1.00 82.06 89 ARG A C 1
ATOM 703 O O . ARG A 1 89 ? 12.566 -0.039 -15.579 1.00 82.06 89 ARG A O 1
ATOM 710 N N . TYR A 1 90 ? 10.689 1.202 -15.642 1.00 85.75 90 TYR A N 1
ATOM 711 C CA . TYR A 1 90 ? 10.042 0.568 -14.506 1.00 85.75 90 TYR A CA 1
ATOM 712 C C . TYR A 1 90 ? 9.295 -0.690 -14.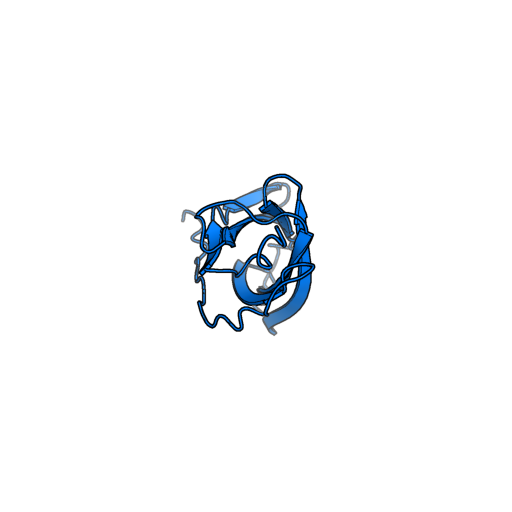939 1.00 85.75 90 TYR A C 1
ATOM 714 O O . TYR A 1 90 ? 8.614 -0.697 -15.965 1.00 85.75 90 TYR A O 1
ATOM 722 N N . ARG A 1 91 ? 9.424 -1.767 -14.158 1.00 81.81 91 ARG A N 1
ATOM 723 C CA . ARG A 1 91 ? 8.781 -3.054 -14.480 1.00 81.81 91 ARG A CA 1
ATOM 724 C C . ARG A 1 91 ? 8.005 -3.698 -13.349 1.00 81.81 91 ARG A C 1
ATOM 726 O O . ARG A 1 91 ? 7.241 -4.605 -13.619 1.00 81.81 91 ARG A O 1
ATOM 733 N N . ARG A 1 92 ? 8.271 -3.367 -12.090 1.00 84.31 92 ARG A N 1
ATOM 734 C CA . ARG A 1 92 ? 7.669 -4.090 -10.960 1.00 84.31 92 ARG A CA 1
ATOM 735 C C . ARG A 1 92 ? 7.370 -3.121 -9.842 1.00 84.31 92 ARG A C 1
ATOM 737 O O . ARG A 1 92 ? 8.118 -2.164 -9.665 1.00 84.31 92 ARG A O 1
ATOM 744 N N . ILE A 1 93 ? 6.325 -3.414 -9.085 1.00 86.56 93 ILE A N 1
ATOM 745 C CA . ILE A 1 93 ? 5.998 -2.744 -7.835 1.00 86.56 93 ILE A CA 1
ATOM 746 C C . ILE A 1 93 ? 5.772 -3.810 -6.763 1.00 86.56 93 ILE A C 1
ATOM 748 O O . ILE A 1 93 ? 5.179 -4.849 -7.034 1.00 86.56 93 ILE A O 1
ATOM 752 N N . TYR A 1 94 ? 6.285 -3.557 -5.568 1.00 86.62 94 TYR A N 1
ATOM 753 C CA . TYR A 1 94 ? 6.124 -4.364 -4.368 1.00 86.62 94 TYR A CA 1
ATOM 754 C C . TYR A 1 94 ? 5.702 -3.430 -3.233 1.00 86.62 94 TYR A C 1
ATOM 756 O O . TYR A 1 94 ? 6.208 -2.315 -3.132 1.00 86.62 94 TYR A O 1
ATOM 764 N N . LEU A 1 95 ? 4.760 -3.864 -2.400 1.00 88.94 95 LEU A N 1
ATOM 765 C CA . LEU A 1 95 ? 4.181 -3.058 -1.329 1.00 88.94 95 LEU A CA 1
ATOM 766 C C . LEU A 1 95 ? 4.268 -3.828 -0.012 1.00 88.94 95 LEU A C 1
ATOM 768 O O . LEU A 1 95 ? 3.941 -5.012 0.037 1.00 88.94 95 LEU A O 1
ATOM 772 N N . GLN A 1 96 ? 4.674 -3.156 1.060 1.00 86.00 96 GLN A N 1
ATOM 773 C CA . GLN A 1 96 ? 4.827 -3.757 2.381 1.00 86.00 96 GLN A CA 1
ATOM 774 C C . GLN A 1 96 ? 4.191 -2.882 3.453 1.00 86.00 96 GLN A C 1
ATOM 776 O O . GLN A 1 96 ? 4.588 -1.734 3.633 1.00 86.00 96 GLN A O 1
ATOM 781 N N . ILE A 1 97 ? 3.238 -3.432 4.203 1.00 87.12 97 ILE A N 1
ATOM 782 C CA . ILE A 1 97 ? 2.701 -2.783 5.402 1.00 87.12 97 ILE A CA 1
ATOM 783 C C . ILE A 1 97 ? 3.693 -3.014 6.545 1.00 87.12 97 ILE A C 1
ATOM 785 O O . ILE A 1 97 ? 4.000 -4.158 6.865 1.00 87.12 97 ILE A O 1
ATOM 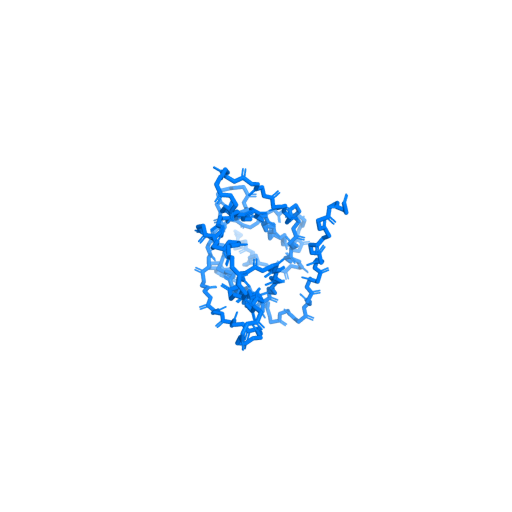789 N N . ASN A 1 98 ? 4.203 -1.942 7.150 1.00 81.56 98 ASN A N 1
ATOM 790 C CA . ASN A 1 98 ? 5.190 -2.034 8.234 1.00 81.56 98 ASN A CA 1
ATOM 791 C C . ASN A 1 98 ? 4.593 -1.826 9.621 1.00 81.56 98 ASN A C 1
ATOM 793 O O . ASN A 1 98 ? 5.106 -2.365 10.597 1.00 81.56 98 ASN A O 1
ATOM 797 N N . ARG A 1 99 ? 3.578 -0.962 9.724 1.00 83.31 99 ARG A N 1
ATOM 798 C CA . ARG A 1 99 ? 2.985 -0.558 11.002 1.00 83.31 99 ARG A CA 1
ATOM 799 C C . ARG A 1 99 ? 1.565 -0.066 10.805 1.00 83.31 99 ARG A C 1
ATOM 801 O O . ARG A 1 99 ? 1.267 0.540 9.775 1.00 83.31 99 ARG A O 1
ATOM 808 N N . VAL A 1 100 ? 0.722 -0.285 11.810 1.00 84.25 100 VAL A N 1
ATOM 809 C CA . VAL A 1 100 ? -0.630 0.275 11.874 1.00 84.25 100 VAL A CA 1
ATOM 810 C C . VAL A 1 100 ? -0.866 0.911 13.240 1.00 84.25 100 VAL A C 1
ATOM 812 O O . VAL A 1 100 ? -0.674 0.273 14.268 1.00 84.25 100 VAL A O 1
ATOM 815 N N . SER A 1 101 ? -1.325 2.156 13.233 1.00 86.06 101 SER A N 1
ATOM 816 C CA . SER A 1 101 ? -1.581 2.995 14.399 1.00 86.06 101 SER A CA 1
ATOM 817 C C . SER A 1 101 ? -3.055 3.430 14.412 1.00 86.06 101 SER A C 1
ATOM 819 O O . SER A 1 101 ? -3.430 4.344 13.672 1.00 86.06 101 SER A O 1
ATOM 821 N N . PRO A 1 102 ? -3.938 2.779 15.192 1.00 79.44 102 PRO A N 1
ATOM 822 C CA . PRO A 1 102 ? -5.345 3.176 15.303 1.00 79.44 102 PRO A CA 1
ATOM 823 C C . PRO A 1 102 ? -5.508 4.523 16.050 1.00 79.44 102 PRO A C 1
ATOM 825 O O . PRO A 1 102 ? -4.698 4.825 16.924 1.00 79.44 102 PRO A O 1
ATOM 828 N N . PRO A 1 103 ? -6.573 5.319 15.799 1.00 68.31 103 PRO A N 1
ATOM 829 C CA . PRO A 1 103 ? -6.713 6.694 16.313 1.00 68.31 103 PRO A CA 1
ATOM 830 C C . PRO A 1 103 ? -6.617 6.854 17.834 1.00 68.31 103 PRO A C 1
ATOM 832 O O . PRO A 1 103 ? -6.218 7.905 18.318 1.00 68.31 103 PRO A O 1
ATOM 835 N N . ASN A 1 104 ? -7.038 5.831 18.580 1.00 71.44 104 ASN A N 1
ATOM 836 C CA . ASN A 1 104 ? -7.110 5.845 20.043 1.00 71.44 104 ASN A CA 1
ATOM 837 C C . ASN A 1 104 ? -6.638 4.521 20.660 1.00 71.44 104 ASN A C 1
ATOM 839 O O . ASN A 1 104 ? -6.950 4.257 21.817 1.00 71.44 104 ASN A O 1
ATOM 843 N N . GLY A 1 105 ? -5.970 3.663 19.883 1.00 63.81 105 GLY A N 1
ATOM 844 C CA . GLY A 1 105 ? -5.594 2.311 20.297 1.00 63.81 105 GLY A CA 1
ATOM 845 C C . GLY A 1 105 ? -4.093 2.110 20.421 1.00 63.81 105 GLY A C 1
ATOM 846 O O . GLY A 1 105 ? -3.303 3.034 20.250 1.00 63.81 105 GLY A O 1
ATOM 847 N N . LEU A 1 106 ? -3.716 0.881 20.755 1.00 61.84 106 LEU A N 1
ATOM 848 C CA . LEU A 1 106 ? -2.318 0.476 20.780 1.00 61.84 106 LEU A CA 1
ATOM 849 C C . LEU A 1 106 ? -1.847 0.199 19.358 1.00 61.84 106 LEU A C 1
ATOM 851 O O . LEU A 1 106 ? -2.577 -0.394 18.559 1.00 61.84 106 LEU A O 1
ATOM 855 N N . ASP A 1 107 ? -0.622 0.625 19.068 1.00 64.12 107 ASP A N 1
ATOM 856 C CA . ASP A 1 107 ? 0.008 0.342 17.790 1.00 64.12 107 ASP A CA 1
ATOM 857 C C . ASP A 1 107 ? 0.137 -1.161 17.575 1.00 64.12 107 ASP A C 1
ATOM 859 O O . ASP A 1 107 ? 0.503 -1.926 18.471 1.00 64.12 107 ASP A O 1
ATOM 863 N N . TRP A 1 108 ? -0.143 -1.568 16.348 1.00 65.56 108 TRP A N 1
ATOM 864 C CA . TRP A 1 108 ? 0.199 -2.880 15.851 1.00 65.56 108 TRP A CA 1
ATOM 865 C C . TRP A 1 108 ? 1.495 -2.766 15.061 1.00 65.56 108 TRP A C 1
ATOM 867 O O . TRP A 1 108 ? 1.531 -2.297 13.917 1.00 65.56 108 TRP A O 1
ATOM 877 N N . ASP A 1 109 ? 2.574 -3.205 15.702 1.00 61.19 109 ASP A N 1
ATOM 878 C CA . ASP A 1 109 ? 3.879 -3.387 15.077 1.00 61.19 109 ASP A CA 1
ATOM 879 C C . ASP A 1 109 ? 3.871 -4.728 14.329 1.00 61.19 109 ASP A C 1
ATOM 881 O O . ASP A 1 109 ? 4.340 -5.759 14.812 1.00 61.19 109 ASP A O 1
ATOM 885 N N . GLY A 1 110 ? 3.225 -4.752 13.165 1.00 52.41 110 GLY A N 1
ATOM 886 C CA . GLY A 1 110 ? 3.035 -5.970 12.391 1.00 52.41 110 GLY A CA 1
ATOM 887 C C . GLY A 1 110 ? 4.012 -6.140 11.236 1.00 52.41 110 GLY A C 1
ATOM 888 O O . GLY A 1 110 ? 3.925 -5.456 10.222 1.00 52.41 110 GLY A O 1
ATOM 889 N N . GLY A 1 111 ? 4.887 -7.140 11.362 1.00 43.75 111 GLY A N 1
ATOM 890 C CA . GLY A 1 111 ? 5.794 -7.625 10.319 1.00 43.75 111 GLY A CA 1
ATOM 891 C C . GLY A 1 111 ? 5.179 -8.680 9.390 1.00 43.75 111 GLY A C 1
ATOM 892 O O . GLY A 1 111 ? 5.666 -9.809 9.348 1.00 43.75 111 GLY A O 1
ATOM 893 N N . GLN A 1 112 ? 4.129 -8.344 8.636 1.00 49.34 112 GLN A N 1
ATOM 894 C CA . GLN A 1 112 ? 3.615 -9.212 7.562 1.00 49.34 112 GLN A CA 1
ATOM 895 C C . GLN A 1 112 ? 3.947 -8.608 6.184 1.00 49.34 112 GLN A C 1
ATOM 897 O O . GLN A 1 112 ? 3.273 -7.673 5.749 1.00 49.34 112 GLN A O 1
ATOM 902 N N . PRO A 1 113 ? 4.979 -9.111 5.478 1.00 45.16 113 PRO A N 1
ATOM 903 C CA . PRO A 1 113 ? 5.268 -8.695 4.108 1.00 45.16 113 PRO A CA 1
ATOM 904 C C . PRO A 1 113 ? 4.241 -9.286 3.127 1.00 45.16 113 PRO A C 1
ATOM 906 O O . PRO A 1 113 ? 3.944 -10.478 3.178 1.00 45.16 113 PRO A O 1
ATOM 909 N N . SER A 1 114 ? 3.733 -8.479 2.192 1.00 49.12 114 SER A N 1
ATOM 910 C CA . SER A 1 114 ? 2.870 -8.930 1.090 1.00 49.12 114 SER A CA 1
ATOM 911 C C . SER A 1 114 ? 3.607 -8.813 -0.245 1.00 49.12 114 SER A C 1
ATOM 913 O O . SER A 1 114 ? 3.654 -7.739 -0.836 1.00 49.12 114 SER A O 1
ATOM 915 N N . LEU A 1 115 ? 4.205 -9.902 -0.741 1.00 43.44 115 LEU A N 1
ATOM 916 C CA . LEU A 1 115 ? 4.845 -9.916 -2.062 1.00 43.44 115 LEU A CA 1
ATOM 917 C C . LEU A 1 115 ? 3.828 -10.268 -3.147 1.00 43.44 115 LEU A C 1
ATOM 919 O O . LEU A 1 115 ? 3.269 -11.360 -3.148 1.00 43.44 115 LEU A O 1
ATOM 923 N N . VAL A 1 116 ? 3.637 -9.357 -4.098 1.00 48.19 116 VAL A N 1
ATOM 924 C CA . VAL A 1 116 ? 2.930 -9.620 -5.354 1.00 48.19 116 VAL A CA 1
ATOM 925 C C . VAL A 1 116 ? 3.902 -9.297 -6.483 1.00 48.19 116 VAL A C 1
ATOM 927 O O . VAL A 1 116 ? 4.449 -8.197 -6.542 1.00 48.19 116 VAL A O 1
ATOM 930 N N . GLU A 1 117 ? 4.163 -10.269 -7.353 1.00 45.03 117 GLU A N 1
ATOM 931 C CA . GLU A 1 117 ? 4.987 -10.078 -8.545 1.00 45.03 117 GLU A CA 1
ATOM 932 C C . GLU A 1 117 ? 4.091 -9.707 -9.728 1.00 45.03 117 GLU A C 1
ATOM 934 O O . GLU A 1 117 ? 3.098 -10.378 -10.008 1.00 45.03 117 GLU A O 1
ATOM 939 N N . TRP A 1 118 ? 4.445 -8.635 -10.439 1.00 42.81 118 TRP A N 1
ATOM 940 C CA . TRP A 1 118 ? 3.844 -8.356 -11.737 1.00 42.81 118 TRP A CA 1
ATOM 941 C C . TRP A 1 118 ? 4.423 -9.302 -12.790 1.00 42.81 118 TRP A C 1
ATOM 943 O O . TRP A 1 118 ? 5.625 -9.257 -13.073 1.00 42.81 118 TRP A O 1
ATOM 953 N N . ALA A 1 119 ? 3.557 -10.116 -13.389 1.00 45.94 119 ALA A N 1
ATOM 954 C CA . ALA A 1 119 ? 3.837 -10.839 -14.619 1.00 45.94 119 ALA A CA 1
ATOM 955 C C . ALA A 1 119 ? 3.147 -10.100 -15.780 1.00 45.94 119 ALA A C 1
ATOM 957 O O . ALA A 1 119 ? 1.916 -10.131 -15.857 1.00 45.94 119 ALA A O 1
ATOM 958 N N . PRO A 1 120 ? 3.878 -9.422 -16.683 1.00 42.31 120 PRO A N 1
ATOM 959 C CA . PRO A 1 120 ? 3.304 -9.132 -17.986 1.00 42.31 120 PRO A CA 1
ATOM 960 C C . PRO A 1 120 ? 3.064 -10.463 -18.696 1.00 42.31 120 PRO A C 1
ATOM 962 O O . PRO A 1 120 ? 3.923 -11.345 -18.643 1.00 42.31 120 PRO A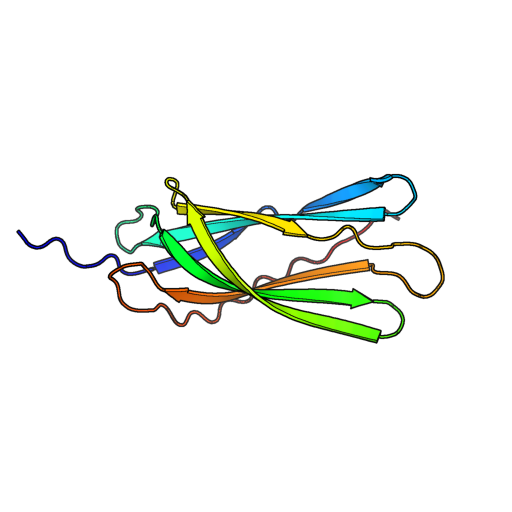 O 1
ATOM 965 N N . GLY A 1 121 ? 1.920 -10.592 -19.368 1.00 43.25 121 GLY A N 1
ATOM 966 C CA . GLY A 1 121 ? 1.781 -11.605 -20.410 1.00 43.25 121 GLY A CA 1
ATOM 967 C C . GLY A 1 121 ? 2.930 -11.450 -21.406 1.00 43.25 121 GLY A C 1
ATOM 968 O O . GLY A 1 121 ? 3.246 -10.323 -21.802 1.00 43.25 121 GLY A O 1
ATOM 969 N N . GLU A 1 122 ? 3.583 -12.568 -21.714 1.00 37.47 122 GLU A N 1
ATOM 970 C CA . GLU A 1 122 ? 4.547 -12.672 -22.814 1.00 37.47 122 GLU A CA 1
ATOM 971 C C . GLU A 1 122 ? 3.913 -12.293 -24.158 1.00 37.47 122 GLU A C 1
ATOM 973 O O . GLU A 1 122 ? 2.716 -12.612 -24.367 1.00 37.47 122 GLU A O 1
#

Sequence (122 aa):
TTIPAPSVVSATLYNLVTYDSGYRVWSARANIRVTGDTGGRIEGAWVLLTTYVYHTQYGWQGSNDWYQTDSNGEIDLQFGPYDGYGSYRYRRIYLQINRVSPPNGLDWDGGQPSLVEWAPGE

pLDDT: mean 79.71, std 15.64, range [37.47, 96.69]

Secondary structure (DSSP, 8-state):
--PPPPPEEEEEEEEEEEEEEETTEEEEEEEEEEEETTS-B-TT-EEEEEEEEEETTTEEEEEEEEEE--TTSEEEEEEEEEE--SSS-EEEEEEEEEEEE-TTS--B----EE--------

Foldseek 3Di:
DPDADWAWDDKDKDDFDKDDPDPQWIKTKIKIWIATPVRATAFFKKWWKKKWWQWQVPGIDIDIDIDGAHPRNMDIDMGDRWHQDDNTGIDWMFMATQWIGGPGDDIDRDDDGDGDTDDDDD